Protein AF-A0A329VV29-F1 (afdb_monomer)

Secondary structure (DSSP, 8-state):
---HHHHTT-TT-PBSSS--TTBPPGGG---SSB--BSSHHHHHHHHHHHHHHHHHHH---SHHHHHHHHS-TTTS-HHHHHHHHHHHHT--

Solvent-accessible surface area (backbone atoms only — not comparable to full-atom values): 5443 Å² total; per-residue (Å²): 136,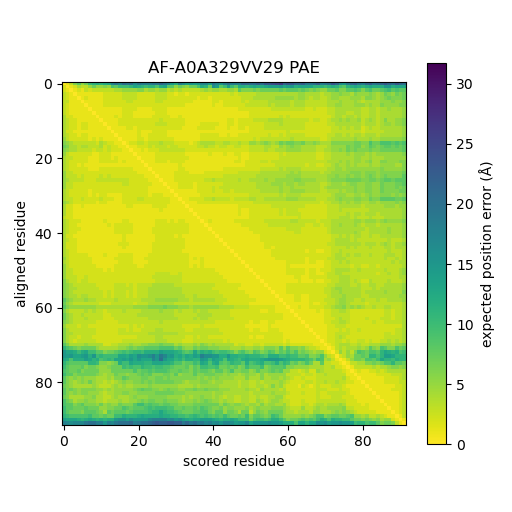80,57,66,33,69,76,24,15,14,77,69,65,49,55,68,87,70,93,57,74,51,54,53,57,76,96,70,62,82,59,94,62,37,47,40,29,76,42,52,68,37,22,53,51,50,45,52,53,54,55,51,42,38,31,77,75,66,68,41,83,46,67,61,53,49,43,52,69,75,42,44,65,90,85,37,69,38,67,63,50,40,54,50,51,28,64,78,69,75,50,134

Radius of gyration: 14.31 Å; Cα contacts (8 Å, |Δi|>4): 99; chains: 1; bounding box: 40×26×30 Å

Foldseek 3Di:
DDDPCQVQLAVLQAFDDDDFPQFDDPVPDPDP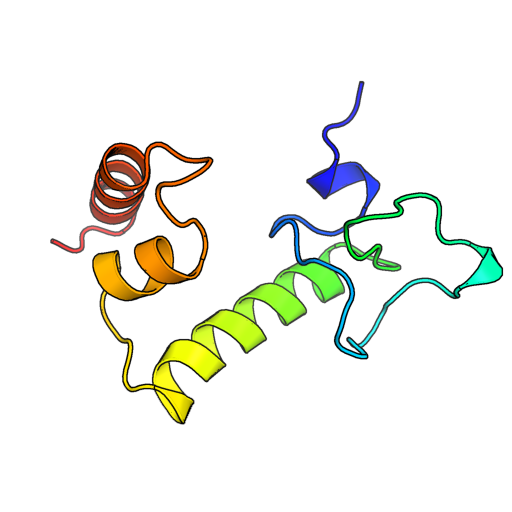TGTHGPHNVSNVVVVVVVLVCCCPVPVQDALLSSQCVSPPPPPDPSVVVSVVVCVVVVHD

Mean predicted aligned error: 3.79 Å

pLDDT: mean 92.85, std 7.02, range [64.0, 98.62]

Sequence (92 aa):
MQIRGIRNNNPGNIRWGDDWQGLVPESQRTDKSFCQFVSPEYGIRAMIKVIQNYHRKYGINTINGIISRWAPKIENNTDAYINHVCKDTGVT

Structure (mmCIF, N/CA/C/O backbone):
data_AF-A0A329VV29-F1
#
_entry.id   AF-A0A329VV29-F1
#
loop_
_atom_site.group_PDB
_atom_site.id
_atom_site.type_symbol
_atom_site.label_atom_id
_atom_site.label_alt_id
_atom_site.label_comp_id
_atom_site.label_asym_id
_atom_site.label_entity_id
_atom_site.label_seq_id
_atom_site.pdbx_PDB_ins_code
_atom_site.Cartn_x
_atom_site.Cartn_y
_atom_site.Cartn_z
_atom_site.occupancy
_atom_site.B_iso_or_equiv
_atom_site.auth_seq_id
_atom_site.auth_comp_id
_atom_site.auth_asym_id
_atom_site.auth_atom_id
_atom_site.pdbx_PDB_model_num
ATOM 1 N N . MET A 1 1 ? 0.027 15.561 -16.679 1.00 66.56 1 MET A N 1
ATOM 2 C CA . MET A 1 1 ? 0.885 14.827 -15.720 1.00 66.56 1 MET A CA 1
ATOM 3 C C . MET A 1 1 ? 0.042 13.730 -15.090 1.00 66.56 1 MET A C 1
ATOM 5 O O . MET A 1 1 ? -1.004 14.045 -14.543 1.00 66.56 1 MET A O 1
ATOM 9 N N . GLN A 1 2 ? 0.423 12.461 -15.229 1.00 82.12 2 GLN A N 1
ATOM 10 C CA . GLN A 1 2 ? -0.323 11.353 -14.625 1.00 82.12 2 GLN A CA 1
ATOM 11 C C . GLN A 1 2 ? 0.006 11.256 -13.125 1.00 82.12 2 GLN A C 1
ATOM 13 O O . GLN A 1 2 ? 1.171 11.388 -12.740 1.00 82.12 2 GLN A O 1
ATOM 18 N N . ILE A 1 3 ? -1.008 11.048 -12.280 1.00 92.12 3 ILE A N 1
ATOM 19 C CA . ILE A 1 3 ? -0.819 10.902 -10.828 1.00 92.12 3 ILE A CA 1
ATOM 20 C C . ILE A 1 3 ? -0.017 9.629 -10.500 1.00 92.12 3 ILE A C 1
ATOM 22 O O . ILE A 1 3 ? -0.110 8.631 -11.219 1.00 92.12 3 ILE A O 1
ATOM 26 N N . ARG A 1 4 ? 0.760 9.653 -9.403 1.00 94.50 4 ARG A N 1
ATOM 27 C CA . ARG A 1 4 ? 1.707 8.579 -9.027 1.00 94.50 4 ARG A CA 1
ATOM 28 C C . ARG A 1 4 ? 1.070 7.191 -9.037 1.00 94.50 4 ARG A C 1
ATOM 30 O O . ARG A 1 4 ? 1.654 6.281 -9.609 1.00 94.50 4 ARG A O 1
ATOM 37 N N . GLY A 1 5 ? -0.112 7.042 -8.437 1.00 94.19 5 GLY A N 1
ATOM 38 C CA . GLY A 1 5 ? -0.769 5.740 -8.314 1.00 94.19 5 GLY A CA 1
ATOM 39 C C . GLY A 1 5 ? -1.081 5.095 -9.665 1.00 94.19 5 GLY A C 1
ATOM 40 O O . GLY A 1 5 ? -0.891 3.895 -9.819 1.00 94.19 5 GLY A O 1
ATOM 41 N N . ILE A 1 6 ? -1.462 5.893 -10.667 1.00 95.88 6 ILE A N 1
ATOM 42 C CA . ILE A 1 6 ? -1.701 5.383 -12.021 1.00 95.88 6 ILE A CA 1
ATOM 43 C C . ILE A 1 6 ? -0.370 5.072 -12.714 1.00 95.88 6 ILE A C 1
ATOM 45 O O . ILE A 1 6 ? -0.213 3.988 -13.257 1.00 95.88 6 ILE A O 1
ATOM 49 N N . ARG A 1 7 ? 0.621 5.970 -12.628 1.00 96.44 7 ARG A N 1
ATOM 50 C CA . ARG A 1 7 ? 1.953 5.744 -13.222 1.00 96.44 7 ARG A CA 1
ATOM 51 C C . ARG A 1 7 ? 2.642 4.490 -12.673 1.00 96.44 7 ARG A C 1
ATOM 53 O O . ARG A 1 7 ? 3.344 3.802 -13.403 1.00 96.44 7 ARG A O 1
ATOM 60 N N . ASN A 1 8 ? 2.473 4.220 -11.382 1.00 98.00 8 ASN A N 1
ATOM 61 C CA . ASN A 1 8 ? 3.117 3.106 -10.693 1.00 98.00 8 ASN A CA 1
ATOM 62 C C . ASN A 1 8 ? 2.269 1.822 -10.714 1.00 98.00 8 ASN A C 1
ATOM 64 O O . ASN A 1 8 ? 2.679 0.838 -10.100 1.00 98.00 8 ASN A O 1
ATOM 68 N N . ASN A 1 9 ? 1.083 1.823 -11.342 1.00 98.38 9 ASN A N 1
ATOM 69 C CA . ASN A 1 9 ? 0.107 0.731 -11.227 1.00 98.38 9 ASN A CA 1
ATOM 70 C C . ASN A 1 9 ? -0.211 0.364 -9.757 1.00 98.38 9 ASN A C 1
ATOM 72 O O . ASN A 1 9 ? -0.481 -0.785 -9.420 1.00 98.38 9 ASN A O 1
ATOM 76 N N . ASN A 1 10 ? -0.144 1.354 -8.864 1.00 98.12 10 ASN A N 1
ATOM 77 C CA . ASN A 1 10 ? -0.230 1.226 -7.412 1.00 98.12 10 ASN A CA 1
ATOM 78 C C . ASN A 1 10 ? -1.256 2.233 -6.861 1.00 98.12 10 ASN A C 1
ATOM 80 O O . ASN A 1 10 ? -0.875 3.243 -6.261 1.00 98.12 10 ASN A O 1
ATOM 84 N N . PRO A 1 11 ? -2.564 1.998 -7.070 1.00 95.62 11 PRO A N 1
ATOM 85 C CA . PRO A 1 11 ? -3.606 2.930 -6.633 1.00 95.62 11 PRO A CA 1
ATOM 86 C C . PRO A 1 11 ? -3.643 3.126 -5.109 1.00 95.62 11 PRO A C 1
ATOM 88 O O . PRO A 1 11 ? -4.095 4.162 -4.634 1.00 95.62 11 PRO A O 1
ATOM 91 N N . GLY A 1 12 ? -3.121 2.164 -4.342 1.00 94.62 12 GLY A N 1
ATOM 92 C CA . GLY A 1 12 ? -3.083 2.211 -2.883 1.00 94.62 12 GLY A CA 1
ATOM 93 C C . GLY A 1 12 ? -1.889 2.949 -2.286 1.00 94.62 12 GLY A C 1
ATOM 94 O O . GLY A 1 12 ? -1.813 3.035 -1.065 1.00 94.62 12 GLY A O 1
ATOM 95 N N . ASN A 1 13 ? -0.949 3.437 -3.107 1.00 95.19 13 ASN A N 1
ATOM 96 C CA . ASN A 1 13 ? 0.340 3.966 -2.646 1.00 95.19 13 ASN A CA 1
ATOM 97 C C . ASN A 1 13 ? 1.023 3.023 -1.632 1.00 95.19 13 ASN A C 1
ATOM 99 O O . ASN A 1 13 ? 1.544 3.455 -0.603 1.00 95.19 13 ASN A O 1
ATOM 103 N N . ILE A 1 14 ? 1.026 1.718 -1.918 1.00 96.94 14 ILE A N 1
ATOM 104 C CA . ILE A 1 14 ? 1.742 0.726 -1.110 1.00 96.94 14 ILE A CA 1
ATOM 105 C C . ILE A 1 14 ? 3.241 1.026 -1.166 1.00 96.94 14 ILE A C 1
ATOM 107 O O . ILE A 1 14 ? 3.799 1.197 -2.253 1.00 96.94 14 ILE A O 1
ATOM 111 N N . ARG A 1 15 ? 3.883 1.110 0.000 1.00 96.06 15 ARG A N 1
ATOM 112 C CA . ARG A 1 15 ? 5.329 1.329 0.125 1.00 96.06 15 ARG A CA 1
ATOM 113 C C . ARG A 1 15 ? 6.102 0.030 -0.098 1.00 96.06 15 ARG A C 1
ATOM 115 O O . ARG A 1 15 ? 5.566 -1.056 0.119 1.00 96.06 15 ARG A O 1
ATOM 122 N N . TRP A 1 16 ? 7.360 0.158 -0.510 1.00 96.62 16 TRP A N 1
ATOM 123 C CA . TRP A 1 16 ? 8.293 -0.971 -0.553 1.00 96.62 16 TRP A CA 1
ATOM 124 C C . TRP A 1 16 ? 8.430 -1.629 0.831 1.00 96.62 16 TRP A C 1
ATOM 126 O O . TRP A 1 16 ? 8.333 -0.944 1.849 1.00 96.62 16 TRP A O 1
ATOM 136 N N . GLY A 1 17 ? 8.678 -2.941 0.869 1.00 94.00 17 GLY A N 1
ATOM 137 C CA . GLY A 1 17 ? 8.929 -3.680 2.115 1.00 94.00 17 GLY A CA 1
ATOM 138 C C . GLY A 1 17 ? 8.576 -5.164 2.035 1.00 94.00 17 GLY A C 1
ATOM 139 O O . GLY A 1 17 ? 9.287 -5.985 2.600 1.00 94.00 17 GLY A O 1
ATOM 140 N N . ASP A 1 18 ? 7.537 -5.501 1.271 1.00 94.75 18 ASP A N 1
ATOM 141 C CA . ASP A 1 18 ? 7.111 -6.881 1.024 1.00 94.75 18 ASP A CA 1
ATOM 142 C C . ASP A 1 18 ? 7.334 -7.277 -0.442 1.00 94.75 18 ASP A C 1
ATOM 144 O O . ASP A 1 18 ? 7.273 -6.436 -1.348 1.00 94.75 18 ASP A O 1
ATOM 148 N N . ASP A 1 19 ? 7.529 -8.575 -0.679 1.00 95.25 19 ASP A N 1
ATOM 149 C CA . ASP A 1 19 ? 7.634 -9.151 -2.021 1.00 95.25 19 ASP A CA 1
ATOM 150 C C . ASP A 1 19 ? 6.240 -9.437 -2.604 1.00 95.25 19 ASP A C 1
ATOM 152 O O . ASP A 1 19 ? 5.672 -10.529 -2.496 1.00 95.25 19 ASP A O 1
ATOM 156 N N . TRP A 1 20 ? 5.621 -8.396 -3.161 1.00 97.62 20 TRP A N 1
ATOM 157 C CA . TRP A 1 20 ? 4.311 -8.511 -3.788 1.00 97.62 20 TRP A CA 1
ATOM 158 C C . TRP A 1 20 ? 4.397 -9.180 -5.165 1.00 97.62 20 TRP A C 1
ATOM 160 O O . TRP A 1 20 ? 5.287 -8.921 -5.970 1.00 97.62 20 TRP A O 1
ATOM 170 N N . GLN A 1 21 ? 3.384 -9.982 -5.497 1.00 98.25 21 GLN A N 1
ATOM 171 C CA . GLN A 1 21 ? 3.232 -10.489 -6.861 1.00 98.25 21 GLN A CA 1
ATOM 172 C C . GLN A 1 21 ? 3.066 -9.331 -7.852 1.00 98.25 21 GLN A C 1
ATOM 174 O O . GLN A 1 21 ? 2.264 -8.427 -7.612 1.00 98.25 21 GLN A O 1
ATOM 179 N N . GLY A 1 22 ? 3.791 -9.405 -8.970 1.00 97.88 22 GLY A N 1
ATOM 180 C CA . GLY A 1 22 ? 3.715 -8.433 -10.058 1.00 97.88 22 GLY A CA 1
ATOM 181 C C . GLY A 1 22 ? 4.505 -7.146 -9.829 1.00 97.88 22 GLY A C 1
ATOM 182 O O . GLY A 1 22 ? 4.263 -6.180 -10.547 1.00 97.88 22 GLY A O 1
ATOM 183 N N . LEU A 1 23 ? 5.421 -7.093 -8.854 1.00 98.44 23 LEU A N 1
ATOM 184 C CA . LEU A 1 23 ? 6.369 -5.981 -8.749 1.00 98.44 23 LEU A CA 1
ATOM 185 C C . LEU A 1 23 ? 7.271 -5.915 -9.983 1.00 98.44 23 LEU A C 1
ATOM 187 O O . LEU A 1 23 ? 7.697 -6.940 -10.515 1.00 98.44 23 LEU A O 1
ATOM 191 N N . VAL A 1 24 ? 7.597 -4.697 -10.413 1.00 97.88 24 VAL A N 1
ATOM 192 C CA . VAL A 1 24 ? 8.620 -4.498 -11.443 1.00 97.88 24 VAL A CA 1
ATOM 193 C C . VAL A 1 24 ? 9.999 -4.934 -10.915 1.00 97.88 24 VAL A C 1
ATOM 195 O O . VAL A 1 24 ? 10.285 -4.757 -9.717 1.00 97.88 24 VAL A O 1
ATOM 198 N N . PRO A 1 25 ? 10.875 -5.469 -11.788 1.00 96.44 25 PRO A N 1
ATOM 199 C CA . PRO A 1 25 ? 12.248 -5.802 -11.426 1.00 96.44 25 PRO A CA 1
ATOM 200 C C . PRO A 1 25 ? 12.986 -4.598 -10.843 1.00 96.44 25 PRO A C 1
ATOM 202 O O . PRO A 1 25 ? 12.734 -3.460 -11.238 1.00 96.44 25 PRO A O 1
ATOM 205 N N . GLU A 1 26 ? 13.933 -4.845 -9.938 1.00 94.81 26 GLU A N 1
ATOM 206 C CA . GLU A 1 26 ? 14.684 -3.780 -9.262 1.00 94.81 26 GLU A CA 1
ATOM 207 C C . GLU A 1 26 ? 15.369 -2.816 -10.239 1.00 94.81 26 GLU A C 1
ATOM 209 O O . GLU A 1 26 ? 15.294 -1.603 -10.056 1.00 94.81 26 GLU A O 1
ATOM 214 N N . SER A 1 27 ? 15.917 -3.339 -11.339 1.00 96.62 27 SER A N 1
ATOM 215 C CA . SER A 1 27 ? 16.551 -2.555 -12.407 1.00 96.62 27 SER A CA 1
ATOM 216 C C . SER A 1 27 ? 15.611 -1.587 -13.137 1.00 96.62 27 SER A C 1
ATOM 218 O O . SER A 1 27 ? 16.083 -0.697 -13.838 1.00 96.62 27 SER A O 1
ATOM 220 N N . GLN A 1 28 ? 14.294 -1.747 -12.988 1.00 96.19 28 GLN A N 1
ATOM 221 C CA . GLN A 1 28 ? 13.264 -0.925 -13.631 1.00 96.19 28 GLN A CA 1
ATOM 222 C C . GLN A 1 28 ? 12.523 -0.019 -12.635 1.00 96.19 28 GLN A C 1
ATOM 224 O O . GLN A 1 28 ? 11.626 0.728 -13.032 1.00 96.19 28 GLN A O 1
ATOM 229 N N . ARG A 1 29 ? 12.875 -0.063 -11.342 1.00 95.88 29 ARG A N 1
ATOM 230 C CA . ARG A 1 29 ? 12.242 0.775 -10.318 1.00 95.88 29 ARG A CA 1
ATOM 231 C C . ARG A 1 29 ? 12.684 2.225 -10.481 1.00 95.88 29 ARG A C 1
ATOM 233 O O . ARG A 1 29 ? 13.866 2.548 -10.423 1.00 95.88 29 ARG A O 1
ATOM 240 N N . THR A 1 30 ? 11.714 3.114 -10.635 1.00 96.69 30 THR A N 1
ATOM 241 C CA . THR A 1 30 ? 11.914 4.564 -10.724 1.00 96.69 30 THR A CA 1
ATOM 242 C C . THR A 1 30 ? 11.338 5.317 -9.525 1.00 96.69 30 THR A C 1
ATOM 244 O O . THR A 1 30 ? 11.768 6.437 -9.250 1.00 96.69 30 THR A O 1
ATOM 247 N N . ASP A 1 31 ? 10.416 4.716 -8.764 1.00 96.75 31 ASP A N 1
ATOM 248 C CA . ASP A 1 31 ? 9.902 5.284 -7.514 1.00 96.75 31 ASP A CA 1
ATOM 249 C C . ASP A 1 31 ? 10.639 4.688 -6.306 1.00 96.75 31 ASP A C 1
ATOM 251 O O . ASP A 1 31 ? 10.626 3.481 -6.075 1.00 96.75 31 ASP A O 1
ATOM 255 N N . LYS A 1 32 ? 11.293 5.544 -5.513 1.00 95.50 32 LYS A N 1
ATOM 256 C CA . LYS A 1 32 ? 12.111 5.118 -4.364 1.00 95.50 32 LYS A CA 1
ATOM 257 C C . LYS A 1 32 ? 11.293 4.766 -3.124 1.00 95.50 32 LYS A C 1
ATOM 259 O O . LYS A 1 32 ? 11.820 4.136 -2.215 1.00 95.50 32 LYS A O 1
ATOM 264 N N . SER A 1 33 ? 10.039 5.204 -3.044 1.00 95.50 33 SER A N 1
ATOM 265 C CA . SER A 1 33 ? 9.230 5.080 -1.825 1.00 95.50 33 SER A CA 1
ATOM 266 C C . SER A 1 33 ? 8.067 4.111 -1.983 1.00 95.50 33 SER A C 1
ATOM 268 O O . SER A 1 33 ? 7.669 3.482 -1.003 1.00 95.50 33 SER A O 1
ATOM 270 N N . PHE A 1 34 ? 7.526 3.994 -3.194 1.00 97.56 34 PHE A N 1
ATOM 271 C CA . PHE A 1 34 ? 6.305 3.249 -3.460 1.00 97.56 34 PHE A CA 1
ATOM 272 C C . PHE A 1 34 ? 6.518 2.135 -4.467 1.00 97.56 34 PHE A C 1
ATOM 274 O O . PHE A 1 34 ? 7.171 2.335 -5.488 1.00 97.56 34 PHE A O 1
ATOM 281 N N . CYS A 1 35 ? 5.871 1.000 -4.207 1.00 98.31 35 CYS A N 1
ATOM 282 C CA . CYS A 1 35 ? 5.848 -0.134 -5.112 1.00 98.31 35 CYS A CA 1
ATOM 283 C C . CYS A 1 35 ? 5.409 0.287 -6.516 1.00 98.31 35 CYS A C 1
ATOM 285 O O . CYS A 1 35 ? 4.503 1.114 -6.681 1.00 98.31 35 CYS A O 1
ATOM 287 N N . GLN A 1 36 ? 6.029 -0.332 -7.512 1.00 98.56 36 GLN A N 1
ATOM 288 C CA . GLN A 1 36 ? 5.641 -0.245 -8.910 1.00 98.56 36 GLN A CA 1
ATOM 289 C C . GLN A 1 36 ? 5.281 -1.640 -9.390 1.00 98.56 36 GLN A C 1
ATOM 291 O O . GLN A 1 36 ? 6.058 -2.577 -9.198 1.00 98.56 36 GLN A O 1
ATOM 296 N N . PHE A 1 37 ? 4.103 -1.768 -9.987 1.00 98.62 37 PHE A N 1
ATOM 297 C CA . PHE A 1 37 ? 3.599 -3.038 -10.487 1.00 98.62 37 PHE A CA 1
ATOM 298 C C . PHE A 1 37 ? 3.629 -3.078 -12.011 1.00 98.62 37 PHE A C 1
ATOM 300 O O . PHE A 1 37 ? 3.509 -2.049 -12.676 1.00 98.62 37 PHE A O 1
ATOM 307 N N . VAL A 1 38 ? 3.751 -4.277 -12.574 1.00 98.25 38 VAL A N 1
ATOM 308 C CA . VAL A 1 38 ? 3.712 -4.489 -14.027 1.00 98.25 38 VAL A CA 1
ATOM 309 C C . VAL A 1 38 ? 2.333 -4.181 -14.622 1.00 98.25 38 VAL A C 1
ATOM 311 O O . VAL A 1 38 ? 2.247 -3.830 -15.793 1.00 98.25 38 VAL A O 1
ATOM 314 N N . SER A 1 39 ? 1.265 -4.260 -13.817 1.00 98.19 39 SER A N 1
ATOM 315 C CA . SER A 1 39 ? -0.097 -3.885 -14.211 1.0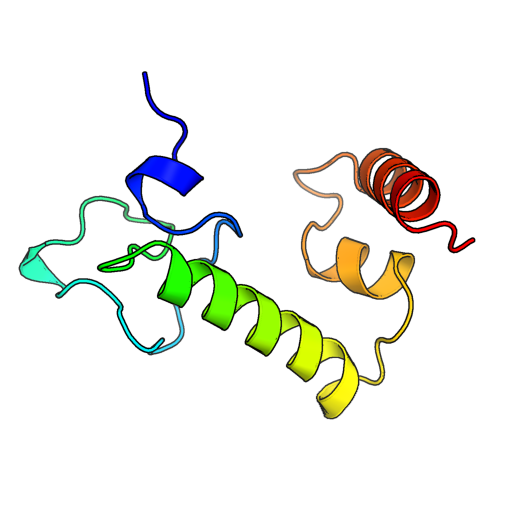0 98.19 39 SER A CA 1
ATOM 316 C C . SER A 1 39 ? -0.953 -3.440 -13.007 1.00 98.19 39 SER A C 1
ATOM 318 O O . SER A 1 39 ? -0.634 -3.808 -11.866 1.00 98.19 39 SER A O 1
ATOM 320 N N . PRO A 1 40 ? -2.022 -2.639 -13.211 1.00 98.00 40 PRO A N 1
ATOM 321 C CA . PRO A 1 40 ? -2.871 -2.125 -12.128 1.00 98.00 40 PRO A CA 1
ATOM 322 C C . PRO A 1 40 ? -3.520 -3.213 -11.262 1.00 98.00 40 PRO A C 1
ATOM 324 O O . PRO A 1 40 ? -3.714 -3.017 -10.061 1.00 98.00 40 PRO A O 1
ATOM 327 N N . GLU A 1 41 ? -3.836 -4.369 -11.849 1.00 98.44 41 GLU A N 1
ATOM 328 C CA . GLU A 1 41 ? -4.489 -5.498 -11.181 1.00 98.44 41 GLU A CA 1
ATOM 329 C C . GLU A 1 41 ? -3.655 -6.009 -10.002 1.00 98.44 41 GLU A C 1
ATOM 331 O O . GLU A 1 41 ? -4.204 -6.358 -8.954 1.00 98.44 41 GLU A O 1
ATOM 336 N N . TYR A 1 42 ? -2.325 -6.000 -10.127 1.00 98.62 42 TYR A N 1
ATOM 337 C CA . TYR A 1 42 ? -1.429 -6.396 -9.041 1.00 98.62 42 TYR A CA 1
ATOM 338 C C . TYR A 1 42 ? -1.423 -5.385 -7.891 1.00 98.62 42 TYR A C 1
ATOM 340 O O . TYR A 1 42 ? -1.437 -5.794 -6.726 1.00 98.62 42 TYR A O 1
ATOM 348 N N . GLY A 1 43 ? -1.493 -4.085 -8.193 1.00 98.31 43 GLY A N 1
ATOM 349 C CA . GLY A 1 43 ? -1.644 -3.043 -7.178 1.00 98.31 43 GLY A CA 1
ATOM 350 C C . GLY A 1 43 ? -2.971 -3.153 -6.426 1.00 98.31 43 GLY A C 1
ATOM 351 O O . GLY A 1 43 ? -2.991 -3.119 -5.195 1.00 98.31 43 GLY A O 1
ATOM 352 N N . ILE A 1 44 ? -4.074 -3.383 -7.145 1.00 98.31 44 ILE A N 1
ATOM 353 C CA . ILE A 1 44 ? -5.401 -3.621 -6.550 1.00 98.31 44 ILE A CA 1
ATOM 354 C C . ILE A 1 44 ? -5.379 -4.884 -5.678 1.00 98.31 44 ILE A C 1
ATOM 356 O O . ILE A 1 44 ? -5.835 -4.870 -4.532 1.00 98.31 44 ILE A O 1
ATOM 360 N N . ARG A 1 45 ? -4.789 -5.977 -6.173 1.00 98.25 45 ARG A N 1
ATOM 361 C CA . ARG A 1 45 ? -4.633 -7.224 -5.412 1.00 98.25 45 ARG A CA 1
ATOM 362 C C . ARG A 1 45 ? -3.841 -6.998 -4.122 1.00 98.25 45 ARG A C 1
ATOM 364 O O . ARG A 1 45 ? -4.230 -7.530 -3.081 1.00 98.25 45 ARG A O 1
ATOM 371 N N . ALA A 1 46 ? -2.741 -6.243 -4.168 1.00 98.25 46 ALA A N 1
ATOM 372 C CA . ALA A 1 46 ? -1.954 -5.909 -2.981 1.00 98.25 46 ALA A CA 1
ATOM 373 C C . ALA A 1 46 ? -2.801 -5.149 -1.948 1.00 98.25 46 ALA A C 1
ATOM 375 O O . ALA A 1 46 ? -2.811 -5.531 -0.776 1.00 98.25 46 ALA A O 1
ATOM 376 N N . MET A 1 47 ? -3.602 -4.167 -2.381 1.00 97.19 47 MET A N 1
ATOM 377 C CA . MET A 1 47 ? -4.518 -3.451 -1.485 1.00 97.19 47 MET A CA 1
ATOM 378 C C . MET A 1 47 ? -5.506 -4.386 -0.786 1.00 97.19 47 MET A C 1
ATOM 380 O O . MET A 1 47 ? -5.637 -4.349 0.439 1.00 97.19 47 MET A O 1
ATOM 384 N N . ILE A 1 48 ? -6.154 -5.272 -1.548 1.00 96.75 48 ILE A N 1
ATOM 385 C CA . ILE A 1 48 ? -7.113 -6.241 -1.003 1.00 96.75 48 ILE A CA 1
ATOM 386 C C . ILE A 1 48 ? -6.433 -7.143 0.033 1.00 96.75 48 ILE A C 1
ATOM 388 O O . ILE A 1 48 ? -6.998 -7.394 1.096 1.00 96.75 48 ILE A O 1
ATOM 392 N N . LYS A 1 49 ? -5.205 -7.610 -0.232 1.00 97.44 49 LYS A N 1
ATOM 393 C CA . LYS A 1 49 ? -4.449 -8.442 0.718 1.00 97.44 49 LYS A CA 1
ATOM 394 C C . LYS A 1 49 ? -4.131 -7.703 2.015 1.00 97.44 49 LYS A C 1
ATOM 396 O O . LYS A 1 49 ? -4.250 -8.301 3.083 1.00 97.44 49 LYS A O 1
ATOM 401 N N . VAL A 1 50 ? -3.759 -6.427 1.943 1.00 96.69 50 VAL A N 1
ATOM 402 C CA . VAL A 1 50 ? -3.501 -5.612 3.137 1.00 96.69 50 VAL A CA 1
ATOM 403 C C . VAL A 1 50 ? -4.778 -5.450 3.970 1.00 96.69 50 VAL A C 1
ATOM 405 O O . VAL A 1 50 ? -4.757 -5.752 5.162 1.00 96.69 50 VAL A O 1
ATOM 408 N N . ILE A 1 51 ? -5.908 -5.088 3.352 1.00 95.38 51 ILE A N 1
ATOM 409 C CA . ILE A 1 51 ? -7.195 -4.934 4.057 1.00 95.38 51 ILE A CA 1
ATOM 410 C C . ILE A 1 51 ? -7.665 -6.272 4.657 1.00 95.38 51 ILE A C 1
ATOM 412 O O . ILE A 1 51 ? -8.060 -6.333 5.820 1.00 95.38 51 ILE A O 1
ATOM 416 N N . GLN A 1 52 ? -7.550 -7.379 3.915 1.00 97.06 52 GLN A N 1
ATOM 417 C CA . GLN A 1 52 ? -7.861 -8.714 4.442 1.00 97.06 52 GLN A CA 1
ATOM 418 C C . GLN A 1 52 ? -6.983 -9.081 5.644 1.00 97.06 52 GLN A C 1
ATOM 420 O O . GLN A 1 52 ? -7.465 -9.711 6.586 1.00 97.06 52 GLN A O 1
ATOM 425 N N . ASN A 1 53 ? -5.706 -8.692 5.633 1.00 97.19 53 ASN A N 1
ATOM 426 C CA . ASN A 1 53 ? -4.802 -8.918 6.756 1.00 97.19 53 ASN A CA 1
ATOM 427 C C . ASN A 1 53 ? -5.171 -8.071 7.977 1.00 97.19 53 ASN A C 1
ATOM 429 O O . ASN A 1 53 ? -5.020 -8.563 9.093 1.00 97.19 53 ASN A O 1
ATOM 433 N N . TYR A 1 54 ? -5.678 -6.847 7.797 1.00 97.19 54 TYR A N 1
ATOM 434 C CA . TYR A 1 54 ? -6.186 -6.033 8.908 1.00 97.19 54 TYR A CA 1
ATOM 435 C C . TYR A 1 54 ? -7.273 -6.778 9.683 1.00 97.19 54 TYR A C 1
ATOM 437 O O . TYR A 1 54 ? -7.182 -6.895 10.906 1.00 97.19 54 TYR A O 1
ATOM 445 N N . HIS A 1 55 ? -8.216 -7.387 8.966 1.00 96.25 55 HIS A N 1
ATOM 446 C CA . HIS A 1 55 ? -9.239 -8.228 9.573 1.00 96.25 55 HIS A CA 1
ATOM 447 C C . HIS A 1 55 ? -8.650 -9.510 10.181 1.00 96.25 55 HIS A C 1
ATOM 449 O O . HIS A 1 55 ? -8.773 -9.746 11.378 1.00 96.25 55 HIS A O 1
ATOM 455 N N . ARG A 1 56 ? -7.960 -10.328 9.378 1.00 97.81 56 ARG A N 1
ATOM 456 C CA . ARG A 1 56 ? -7.541 -11.684 9.781 1.00 97.81 56 ARG A CA 1
ATOM 457 C C . ARG A 1 56 ? -6.496 -11.712 10.892 1.00 97.81 56 ARG A C 1
ATOM 459 O O . ARG A 1 56 ? -6.496 -12.643 11.685 1.00 97.81 56 ARG A O 1
ATOM 466 N N . LYS A 1 57 ? -5.573 -10.746 10.910 1.00 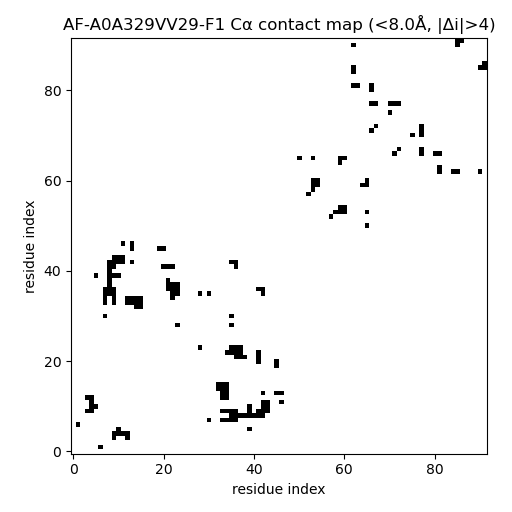97.38 57 LYS A N 1
ATOM 467 C CA . LYS A 1 57 ? -4.443 -10.733 11.853 1.00 97.38 57 LYS A CA 1
ATOM 468 C C . LYS A 1 57 ? -4.671 -9.819 13.052 1.00 97.38 57 LYS A C 1
ATOM 470 O O . LYS A 1 57 ? -4.046 -10.034 14.082 1.00 97.38 57 LYS A O 1
ATOM 475 N N . TYR A 1 58 ? -5.512 -8.794 12.912 1.00 96.94 58 TYR A N 1
ATOM 476 C CA . TYR A 1 58 ? -5.664 -7.752 13.933 1.00 96.94 58 TYR A CA 1
ATOM 477 C C . TYR A 1 58 ? -7.118 -7.507 14.350 1.00 96.94 58 TYR A C 1
ATOM 479 O O . TYR A 1 58 ? -7.361 -6.615 15.155 1.00 96.94 58 TYR A O 1
ATOM 487 N N . GLY A 1 59 ? -8.083 -8.252 13.800 1.00 96.56 59 GLY A N 1
ATOM 488 C CA . GLY A 1 59 ? -9.503 -8.096 14.123 1.00 96.56 59 GLY A CA 1
ATOM 489 C C . GLY A 1 59 ? -10.109 -6.766 13.667 1.00 96.56 59 GLY A C 1
ATOM 490 O O . GLY A 1 59 ? -11.197 -6.411 14.102 1.00 96.56 59 GLY A O 1
ATOM 491 N N . ILE A 1 60 ? -9.426 -6.010 12.802 1.00 97.00 60 ILE A N 1
ATOM 492 C CA . ILE A 1 60 ? -9.898 -4.700 12.345 1.00 97.00 60 ILE A CA 1
ATOM 493 C C . ILE A 1 60 ? -10.964 -4.907 11.265 1.00 97.00 60 ILE A C 1
ATOM 495 O O . ILE A 1 60 ? -10.654 -5.342 10.156 1.00 97.00 60 ILE A O 1
ATOM 499 N N . ASN A 1 61 ? -12.212 -4.580 11.593 1.00 94.06 61 ASN A N 1
ATOM 500 C CA . ASN A 1 61 ? -13.392 -4.801 10.750 1.00 94.06 61 ASN A CA 1
ATOM 501 C C . ASN A 1 61 ? -14.312 -3.570 10.624 1.00 94.06 61 ASN A C 1
ATOM 503 O O . ASN A 1 61 ? -15.435 -3.697 10.147 1.00 94.06 61 ASN A O 1
ATOM 507 N N . THR A 1 62 ? -13.848 -2.384 11.021 1.00 93.12 62 THR A N 1
ATOM 508 C CA . THR A 1 62 ? -14.584 -1.117 10.875 1.00 93.12 62 THR A CA 1
ATOM 509 C C . THR A 1 62 ? -13.891 -0.195 9.879 1.00 93.12 62 THR A C 1
ATOM 511 O O . THR A 1 62 ? -12.666 -0.234 9.742 1.00 93.12 62 THR A O 1
ATOM 514 N N . ILE A 1 63 ? -14.651 0.685 9.219 1.00 91.69 63 ILE A N 1
ATOM 515 C CA . ILE A 1 63 ? -14.093 1.698 8.306 1.00 91.69 63 ILE A CA 1
ATOM 516 C C . ILE A 1 63 ? -13.095 2.593 9.043 1.00 91.69 63 ILE A C 1
ATOM 518 O O . ILE A 1 63 ? -11.972 2.774 8.573 1.00 91.69 63 ILE A O 1
ATOM 522 N N . ASN A 1 64 ? -13.465 3.071 10.236 1.00 92.19 64 ASN A N 1
ATOM 523 C CA . ASN A 1 64 ? -12.580 3.857 11.092 1.00 92.19 64 ASN A CA 1
ATOM 524 C C . ASN A 1 64 ? -11.250 3.134 11.366 1.00 92.19 64 ASN A C 1
ATOM 526 O O . ASN A 1 64 ? -10.182 3.725 11.205 1.00 92.19 64 ASN A O 1
ATOM 530 N N . GLY A 1 65 ? -11.294 1.849 11.735 1.00 93.75 65 GLY A N 1
ATOM 531 C CA . GLY A 1 65 ? -10.091 1.068 12.017 1.00 93.75 65 GLY A CA 1
ATOM 532 C C . GLY A 1 65 ? -9.234 0.811 10.774 1.00 93.75 65 GLY A C 1
ATOM 533 O O . GLY A 1 65 ? -8.009 0.928 10.837 1.00 93.75 65 GLY A O 1
ATOM 534 N N . ILE A 1 66 ? -9.864 0.503 9.635 1.00 94.56 66 ILE A N 1
ATOM 535 C CA . ILE A 1 66 ? -9.168 0.292 8.360 1.00 94.56 66 ILE A CA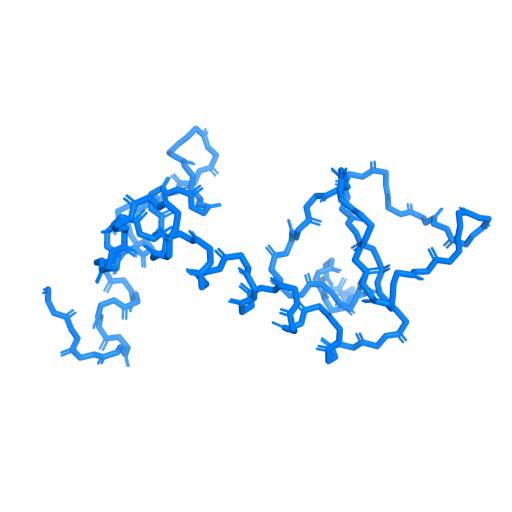 1
ATOM 536 C C . ILE A 1 66 ? -8.459 1.579 7.933 1.00 94.56 66 ILE A C 1
ATOM 538 O O . ILE A 1 66 ? -7.256 1.553 7.681 1.00 94.56 66 ILE A O 1
ATOM 542 N N . ILE A 1 67 ? -9.173 2.707 7.891 1.00 92.75 67 ILE A N 1
ATOM 543 C CA . ILE A 1 67 ? -8.633 3.979 7.398 1.00 92.75 67 ILE A CA 1
ATOM 544 C C . ILE A 1 67 ? -7.605 4.565 8.362 1.00 92.75 67 ILE A C 1
ATOM 546 O O . ILE A 1 67 ? -6.554 5.009 7.908 1.00 92.75 67 ILE A O 1
ATOM 550 N N . SER A 1 68 ? -7.834 4.501 9.676 1.00 92.25 68 SER A N 1
ATOM 551 C CA . SER A 1 68 ? -6.853 4.971 10.666 1.00 92.25 68 SER A CA 1
ATOM 552 C C . SER A 1 68 ? -5.516 4.242 10.550 1.00 92.25 68 SER A C 1
ATOM 554 O O . SER A 1 68 ? -4.462 4.844 10.751 1.00 92.25 68 SER A O 1
ATOM 556 N N . ARG A 1 69 ? -5.545 2.951 10.195 1.00 92.56 69 ARG A N 1
ATOM 557 C CA . ARG A 1 69 ? -4.332 2.163 9.963 1.00 92.56 69 ARG A CA 1
ATOM 558 C C . ARG A 1 69 ? -3.724 2.401 8.582 1.00 92.56 69 ARG A C 1
ATOM 560 O O . ARG A 1 69 ? -2.503 2.414 8.460 1.00 92.56 69 ARG A O 1
ATOM 567 N N . TRP A 1 70 ? -4.560 2.564 7.561 1.00 92.62 70 TRP A N 1
ATOM 568 C CA . TRP A 1 70 ? -4.128 2.766 6.179 1.0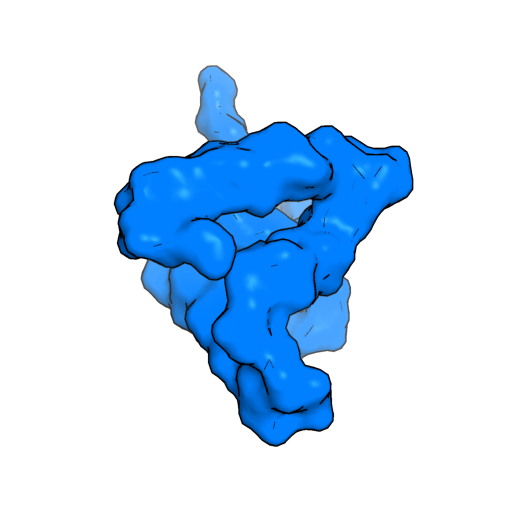0 92.62 70 TRP A CA 1
ATOM 569 C C . TRP A 1 70 ? -3.515 4.153 5.942 1.00 92.62 70 TRP A C 1
ATOM 571 O O . TRP A 1 70 ? -2.515 4.280 5.241 1.00 92.62 70 TRP A O 1
ATOM 581 N N . ALA A 1 71 ? -4.117 5.191 6.524 1.00 89.19 71 ALA A N 1
ATOM 582 C CA . ALA A 1 71 ? -3.783 6.598 6.320 1.00 89.19 71 ALA A CA 1
ATOM 583 C C . ALA A 1 71 ? -3.778 7.355 7.667 1.00 89.19 71 ALA A C 1
ATOM 585 O O . ALA A 1 71 ? -4.704 8.124 7.953 1.00 89.19 71 ALA A O 1
ATOM 586 N N . PRO A 1 72 ? -2.758 7.139 8.520 1.00 81.69 72 PRO A N 1
ATOM 587 C CA . PRO A 1 72 ? -2.680 7.763 9.839 1.00 81.69 72 PRO A CA 1
ATOM 588 C C . PRO A 1 72 ? -2.572 9.298 9.768 1.00 81.69 72 PRO A C 1
ATOM 590 O O . PRO A 1 72 ? -2.063 9.865 8.795 1.00 81.69 72 PRO A O 1
ATOM 593 N N . LYS A 1 73 ? -3.026 9.962 10.844 1.00 76.69 73 LYS A N 1
ATOM 594 C CA . LYS A 1 73 ? -3.254 11.422 10.945 1.00 76.69 73 LYS A CA 1
ATOM 595 C C . LYS A 1 73 ? -2.018 12.312 10.768 1.00 76.69 73 LYS A C 1
ATOM 597 O O . LYS A 1 73 ? -2.173 13.514 10.604 1.00 76.69 73 LYS A O 1
ATOM 602 N N . ILE A 1 74 ? -0.807 11.754 10.799 1.00 76.06 74 ILE A N 1
ATOM 603 C CA . ILE A 1 74 ? 0.438 12.534 10.671 1.00 76.06 74 ILE A CA 1
ATOM 604 C C . ILE A 1 74 ? 0.501 13.261 9.318 1.00 76.06 74 ILE A C 1
ATOM 606 O O . ILE A 1 74 ? 0.976 14.390 9.257 1.00 76.06 74 ILE A O 1
ATOM 610 N N . GLU A 1 75 ? -0.008 12.636 8.252 1.00 73.25 75 GLU A N 1
ATOM 611 C CA . GLU A 1 75 ? 0.070 13.168 6.880 1.00 73.25 75 GLU A CA 1
ATOM 612 C C . GLU A 1 75 ? -1.308 13.355 6.219 1.00 73.25 75 GLU A C 1
ATOM 614 O O . GLU A 1 75 ? -1.388 13.827 5.088 1.00 73.25 75 GLU A O 1
ATOM 619 N N . ASN A 1 76 ? -2.402 12.972 6.889 1.00 79.19 76 ASN A N 1
ATOM 620 C CA . ASN A 1 76 ? -3.730 12.882 6.279 1.00 79.19 76 ASN A CA 1
ATOM 621 C C . ASN A 1 76 ? -4.814 13.488 7.170 1.00 79.19 76 ASN A C 1
ATOM 623 O O . ASN A 1 76 ? -4.797 13.331 8.390 1.00 79.19 76 ASN A O 1
ATOM 627 N N . ASN A 1 77 ? -5.841 14.071 6.547 1.00 85.44 77 ASN A N 1
ATOM 628 C CA . ASN A 1 77 ? -7.102 14.346 7.230 1.00 85.44 77 ASN A CA 1
ATOM 629 C C . ASN A 1 77 ? -7.929 13.049 7.325 1.00 85.44 77 ASN A C 1
ATOM 631 O O . ASN A 1 77 ? -8.856 12.818 6.548 1.00 85.44 77 ASN A O 1
ATOM 635 N N . THR A 1 78 ? -7.537 12.170 8.250 1.00 85.81 78 THR A N 1
ATOM 636 C CA . THR A 1 78 ? -8.133 10.836 8.426 1.00 85.81 78 THR A CA 1
ATOM 637 C C . THR A 1 78 ? -9.633 10.911 8.724 1.00 85.81 78 THR A C 1
ATOM 639 O O . THR A 1 78 ? -10.383 10.096 8.200 1.00 85.81 78 THR A O 1
ATOM 642 N N . ASP A 1 79 ? -10.089 11.909 9.489 1.00 86.12 79 ASP A N 1
ATOM 643 C CA . ASP A 1 79 ? -11.509 12.054 9.845 1.00 86.12 79 ASP A CA 1
ATOM 644 C C . ASP A 1 79 ? -12.364 12.389 8.611 1.00 86.12 79 ASP A C 1
ATOM 646 O O . ASP A 1 79 ? -13.405 11.770 8.384 1.00 86.12 79 ASP A O 1
ATOM 650 N N . ALA A 1 80 ? -11.897 13.303 7.752 1.00 87.19 80 ALA A N 1
ATOM 651 C CA . ALA A 1 80 ? -12.567 13.587 6.482 1.00 87.19 80 ALA A CA 1
ATOM 652 C C . ALA A 1 80 ? -12.598 12.356 5.563 1.00 87.19 80 ALA A C 1
ATOM 654 O O . ALA A 1 80 ? -13.602 12.113 4.893 1.00 87.19 80 ALA A O 1
ATOM 655 N N . TYR A 1 81 ? -11.524 11.561 5.556 1.00 86.69 81 TYR A N 1
ATOM 656 C CA . TYR A 1 81 ? -11.461 10.347 4.749 1.00 86.69 81 TYR A CA 1
ATOM 657 C C . TYR A 1 81 ? -12.442 9.276 5.247 1.00 86.69 81 TYR A C 1
ATOM 659 O O . TYR A 1 81 ? -13.167 8.692 4.444 1.00 86.69 81 TYR A O 1
ATOM 667 N N . ILE A 1 82 ? -12.532 9.073 6.564 1.00 87.88 82 ILE A N 1
ATOM 668 C CA . ILE A 1 82 ? -13.517 8.171 7.175 1.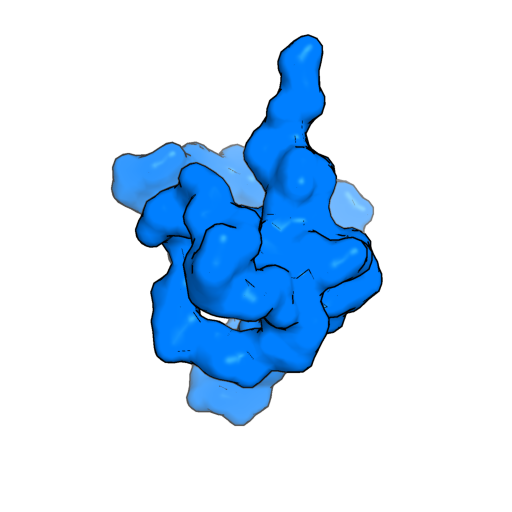00 87.88 82 ILE A CA 1
ATOM 669 C C . ILE A 1 82 ? -14.931 8.594 6.795 1.00 87.88 82 ILE A C 1
ATOM 671 O O . ILE A 1 82 ? -15.678 7.781 6.258 1.00 87.88 82 ILE A O 1
ATOM 675 N N . ASN A 1 83 ? -15.270 9.871 6.983 1.00 88.19 83 ASN A N 1
ATOM 676 C CA . ASN A 1 83 ? -16.599 10.387 6.660 1.00 88.19 83 ASN A CA 1
ATOM 677 C C . ASN A 1 83 ? -16.957 10.190 5.182 1.00 88.19 83 ASN A C 1
ATOM 679 O O . ASN A 1 83 ? -18.088 9.827 4.861 1.00 88.19 83 ASN A O 1
ATOM 683 N N . HIS A 1 84 ? -15.996 10.407 4.283 1.00 89.88 84 HIS A N 1
ATOM 684 C CA . HIS A 1 84 ? -16.196 10.204 2.854 1.00 89.88 84 HIS A CA 1
ATOM 685 C C . HIS A 1 84 ? -16.480 8.733 2.520 1.00 89.88 84 HIS A C 1
ATOM 687 O O . HIS A 1 84 ? -17.474 8.435 1.865 1.00 89.88 84 HIS A O 1
ATOM 693 N N . VAL A 1 85 ? -15.671 7.804 3.037 1.00 87.81 85 VAL A N 1
ATOM 694 C CA . VAL A 1 85 ? -15.842 6.368 2.761 1.00 87.81 85 VAL A CA 1
ATOM 695 C C . VAL A 1 85 ? -17.111 5.811 3.409 1.00 87.81 85 VAL A C 1
ATOM 697 O O . VAL A 1 85 ? -17.819 5.034 2.771 1.00 87.81 85 VAL A O 1
ATOM 700 N N . CYS A 1 86 ? -17.442 6.219 4.636 1.00 90.38 86 CYS A N 1
ATOM 701 C CA . CYS A 1 86 ? -18.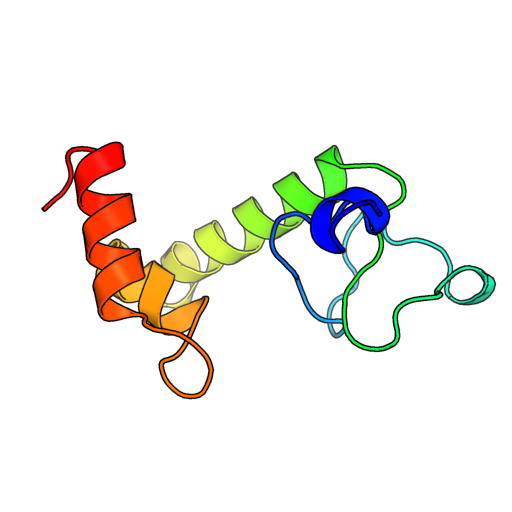705 5.863 5.292 1.00 90.38 86 CYS A CA 1
ATOM 702 C C . CYS A 1 86 ? -19.910 6.279 4.435 1.00 90.38 86 CYS A C 1
ATOM 704 O O . CYS A 1 86 ? -20.803 5.471 4.175 1.00 90.38 86 CYS A O 1
ATOM 706 N N . LYS A 1 87 ? -19.897 7.514 3.913 1.00 90.75 87 L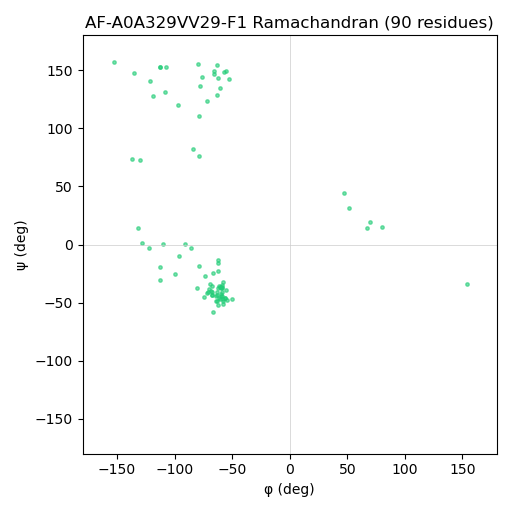YS A N 1
ATOM 707 C CA . LYS A 1 87 ? -20.950 8.028 3.030 1.00 90.75 87 LYS A CA 1
ATOM 708 C C . LYS A 1 87 ? -21.089 7.204 1.747 1.00 90.75 87 LYS A C 1
ATOM 710 O O . LYS A 1 87 ? -22.207 6.853 1.383 1.00 90.75 87 LYS A O 1
ATOM 715 N N . ASP A 1 88 ? -19.980 6.886 1.087 1.00 89.75 88 ASP A N 1
ATOM 716 C CA . ASP A 1 88 ? -19.996 6.179 -0.200 1.00 89.75 88 ASP A CA 1
ATOM 717 C C . ASP A 1 88 ? -20.358 4.692 -0.062 1.00 89.75 88 ASP A C 1
ATOM 719 O O . ASP A 1 88 ? -20.901 4.092 -0.988 1.00 89.75 88 ASP A O 1
ATOM 723 N N . THR A 1 89 ? -20.076 4.088 1.094 1.00 87.38 89 THR A N 1
ATOM 724 C CA . THR A 1 89 ? -20.357 2.667 1.364 1.00 87.38 89 THR A CA 1
ATOM 725 C C . THR A 1 89 ? -21.680 2.427 2.093 1.00 87.38 89 THR A C 1
ATOM 727 O O . THR A 1 89 ? -22.106 1.278 2.203 1.00 87.38 89 THR A O 1
ATOM 730 N N . GLY A 1 90 ? -22.344 3.481 2.580 1.00 86.69 90 GLY A N 1
ATOM 731 C CA . GLY A 1 90 ? -23.589 3.377 3.347 1.00 86.69 90 GLY A CA 1
ATOM 732 C C . GLY A 1 90 ? -23.411 2.767 4.742 1.00 86.69 90 GLY A C 1
ATOM 733 O O . GLY A 1 90 ? -24.376 2.278 5.324 1.00 86.69 90 GLY A O 1
ATOM 734 N N . VAL A 1 91 ? -22.185 2.769 5.268 1.00 77.94 91 VAL A N 1
ATOM 735 C CA . VAL A 1 91 ? -21.834 2.222 6.584 1.00 77.94 91 VAL A CA 1
ATOM 736 C C . VAL A 1 91 ? -21.539 3.384 7.531 1.00 77.94 91 VAL A C 1
ATOM 738 O O . VAL A 1 91 ? -20.787 4.288 7.175 1.00 77.94 91 VAL A O 1
ATOM 741 N N . THR A 1 92 ? -22.124 3.365 8.729 1.00 64.00 92 THR A N 1
ATOM 742 C CA . THR A 1 92 ? -21.888 4.349 9.803 1.00 64.00 92 THR A CA 1
ATOM 743 C C . THR A 1 92 ? -20.907 3.830 10.836 1.00 64.00 92 THR A C 1
ATOM 745 O O . THR A 1 92 ? -21.121 2.682 11.292 1.00 64.00 92 THR A O 1
#

Nearest PDB structures (foldseek):
  7q47-assembly2_B  TM=9.037E-01  e=3.873E-09  Hafnia phage Enc34
  7q47-assembly1_A  TM=8.942E-01  e=4.137E-09  Hafnia phage Enc34